Protein AF-A0A378AA65-F1 (afdb_monomer)

Radius of gyration: 15.09 Å; Cα contacts (8 Å, |Δi|>4): 121; chains: 1; bounding box: 49×31×34 Å

pLDDT: mean 80.37, std 16.5, range [38.09, 95.56]

Organism: Klebsiella pneumoniae subsp. ozaenae (NCBI:txid574)

Foldseek 3Di:
DVVPADWDKDWAALVCLVLVQVQVVVDDQVVVCVVPVDRDPHADNVNSNPVRVDDPVFKTKMFTWHDDPPDIHTPDMWMFGHDPDDPDPDDDPGPTDD

Sequence (98 aa):
MKNGDRCLFRPILPEDEPQLLAFIAQVTKEDLYYRYFSEINEFTHDDLANMTQIDYDREMAFVAVRTSAEKSEILGVTRAISDPIILTPSLPFWSVQI

Structure (mmCIF, N/CA/C/O backbone):
data_AF-A0A378AA65-F1
#
_entry.id   AF-A0A378AA65-F1
#
loop_
_atom_site.group_PDB
_atom_site.id
_atom_site.type_symbol
_atom_site.label_atom_id
_atom_site.label_alt_id
_atom_site.label_comp_id
_atom_site.label_asym_id
_atom_site.label_entity_id
_atom_site.label_seq_id
_atom_site.pdbx_PDB_ins_code
_atom_site.Cartn_x
_atom_site.Cartn_y
_atom_site.Cartn_z
_atom_site.occupancy
_atom_site.B_iso_or_equiv
_atom_site.auth_seq_id
_atom_site.auth_comp_id
_atom_site.auth_asym_id
_atom_site.auth_atom_id
_atom_site.pdbx_PDB_model_num
ATOM 1 N N . MET A 1 1 ? -4.604 3.974 17.305 1.00 62.75 1 MET A N 1
ATOM 2 C CA . MET A 1 1 ? -3.972 5.310 17.126 1.00 62.75 1 MET A CA 1
ATOM 3 C C . MET A 1 1 ? -3.837 5.990 18.487 1.00 62.75 1 MET A C 1
ATOM 5 O O . MET A 1 1 ? -4.545 5.579 19.398 1.00 62.75 1 MET A O 1
ATOM 9 N N . LYS A 1 2 ? -2.969 7.002 18.671 1.00 74.38 2 LYS A N 1
ATOM 10 C CA . LYS A 1 2 ? -2.849 7.707 19.976 1.00 74.38 2 LYS A CA 1
ATOM 11 C C . LYS A 1 2 ? -4.186 8.307 20.458 1.00 74.38 2 LYS A C 1
ATOM 13 O O . LYS A 1 2 ? -4.367 8.504 21.651 1.00 74.38 2 LYS A O 1
ATOM 18 N N . ASN A 1 3 ? -5.128 8.495 19.533 1.00 80.44 3 ASN A N 1
ATOM 19 C CA . ASN A 1 3 ? -6.454 9.066 19.756 1.00 80.44 3 ASN A CA 1
ATOM 20 C C . ASN A 1 3 ? -7.525 8.021 20.144 1.00 80.44 3 ASN A C 1
ATOM 22 O O . ASN A 1 3 ? -8.688 8.372 20.277 1.00 80.44 3 ASN A O 1
ATOM 26 N N . GLY A 1 4 ? -7.169 6.737 20.294 1.00 77.00 4 GLY A N 1
ATOM 27 C CA . GLY A 1 4 ? -8.120 5.662 20.622 1.00 77.00 4 GLY A CA 1
ATOM 28 C C . GLY A 1 4 ? -8.860 5.047 19.426 1.00 77.00 4 GLY A C 1
ATOM 29 O O . GLY A 1 4 ? -9.504 4.012 19.586 1.00 77.00 4 GLY A O 1
ATOM 30 N N . ASP A 1 5 ? -8.709 5.610 18.223 1.00 82.56 5 ASP A N 1
ATOM 31 C CA . ASP A 1 5 ? -9.313 5.058 17.006 1.00 82.56 5 ASP A CA 1
ATOM 32 C C . ASP A 1 5 ? -8.795 3.651 16.691 1.00 82.56 5 ASP A C 1
ATOM 34 O O . ASP A 1 5 ? -7.583 3.372 16.774 1.00 82.56 5 ASP A O 1
ATOM 38 N N . ARG A 1 6 ? -9.735 2.785 16.292 1.00 84.69 6 ARG A N 1
ATOM 39 C CA . ARG A 1 6 ? -9.469 1.423 15.826 1.00 84.69 6 ARG A CA 1
ATOM 40 C C . ARG A 1 6 ? -9.110 1.443 14.344 1.00 84.69 6 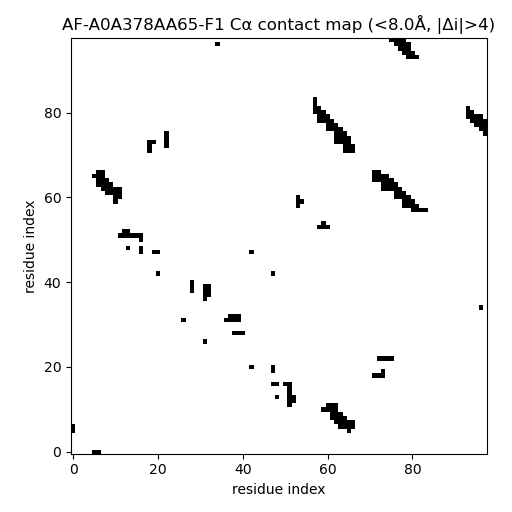ARG A C 1
ATOM 42 O O . ARG A 1 6 ? -9.789 2.076 13.541 1.00 84.69 6 ARG A O 1
ATOM 49 N N . CYS A 1 7 ? -8.070 0.702 13.996 1.00 89.81 7 CYS A N 1
ATOM 50 C CA . CYS A 1 7 ? -7.732 0.371 12.621 1.00 89.81 7 CYS A CA 1
ATOM 51 C C . CYS A 1 7 ? -7.549 -1.143 12.501 1.00 89.81 7 CYS A C 1
ATOM 53 O O . CYS A 1 7 ? -7.139 -1.810 13.454 1.00 89.81 7 CYS A O 1
ATOM 55 N N . LEU A 1 8 ? -7.888 -1.675 11.333 1.00 91.94 8 LEU A N 1
ATOM 56 C CA . LEU A 1 8 ? -7.583 -3.036 10.936 1.00 91.94 8 LEU A CA 1
ATOM 57 C C . LEU A 1 8 ? -6.193 -3.047 10.305 1.00 91.94 8 LEU A C 1
ATOM 59 O O . LEU A 1 8 ? -5.943 -2.313 9.355 1.00 91.94 8 LEU A O 1
ATOM 63 N N . PHE A 1 9 ? -5.302 -3.885 10.820 1.00 93.38 9 PHE A N 1
ATOM 64 C CA . PHE A 1 9 ? -3.989 -4.115 10.228 1.00 93.38 9 PHE A CA 1
ATOM 65 C C . PHE A 1 9 ? -3.989 -5.482 9.548 1.00 93.38 9 PHE A C 1
ATOM 67 O O . PHE A 1 9 ? -4.286 -6.485 10.199 1.00 93.38 9 PHE A O 1
ATOM 74 N N . ARG A 1 10 ? -3.713 -5.523 8.243 1.00 94.69 10 ARG A N 1
ATOM 75 C CA . ARG A 1 10 ? -3.728 -6.761 7.449 1.00 94.69 10 ARG A CA 1
ATOM 76 C C . ARG A 1 10 ? -2.778 -6.680 6.248 1.00 94.69 10 ARG A C 1
ATOM 78 O O . ARG A 1 10 ? -2.381 -5.571 5.892 1.00 94.69 10 ARG A O 1
ATOM 85 N N . PRO A 1 11 ? -2.429 -7.812 5.611 1.00 95.25 11 PRO A N 1
ATOM 86 C CA . PRO A 1 11 ? -1.750 -7.790 4.318 1.00 95.25 11 PRO A CA 1
ATOM 87 C C . PRO A 1 11 ? -2.551 -6.993 3.281 1.00 95.25 11 PRO A C 1
ATOM 89 O O . PRO A 1 11 ? -3.787 -6.993 3.334 1.00 95.25 11 PRO A O 1
ATOM 92 N N . ILE A 1 12 ? -1.856 -6.317 2.363 1.00 95.56 12 ILE A N 1
ATOM 93 C CA . ILE A 1 12 ? -2.473 -5.663 1.200 1.00 95.56 12 ILE A CA 1
ATOM 94 C C . ILE A 1 12 ? -3.144 -6.715 0.315 1.00 95.56 12 ILE A C 1
ATOM 96 O O . ILE A 1 12 ? -2.683 -7.853 0.274 1.00 95.56 12 ILE A O 1
ATOM 100 N N . LEU A 1 13 ? -4.219 -6.348 -0.372 1.00 94.69 13 LEU A N 1
ATOM 101 C CA . LEU A 1 13 ? -4.913 -7.184 -1.349 1.00 94.69 13 LEU A CA 1
ATOM 102 C C . LEU A 1 13 ? -4.988 -6.449 -2.694 1.00 94.69 13 LEU A C 1
ATOM 104 O O . LEU A 1 13 ? -4.982 -5.217 -2.699 1.00 94.69 13 LEU A O 1
ATOM 108 N N . PRO A 1 14 ? -5.152 -7.162 -3.825 1.00 94.31 14 PRO A N 1
ATOM 109 C CA . PRO A 1 14 ? -5.340 -6.531 -5.134 1.00 94.31 14 PRO A CA 1
ATOM 110 C C . PRO A 1 14 ? -6.473 -5.491 -5.147 1.00 94.31 14 PRO A C 1
ATOM 112 O O . PRO A 1 14 ? -6.342 -4.423 -5.732 1.00 94.31 14 PRO A O 1
ATOM 115 N N . GLU A 1 15 ? -7.563 -5.768 -4.425 1.00 94.31 15 GLU A N 1
ATOM 116 C CA . GLU A 1 15 ? -8.753 -4.910 -4.313 1.00 94.31 15 GLU A CA 1
ATOM 117 C C . GLU A 1 15 ? -8.500 -3.566 -3.601 1.00 94.31 15 GLU A C 1
ATOM 119 O O . GLU A 1 15 ? -9.343 -2.669 -3.656 1.00 94.31 15 GLU A O 1
ATOM 124 N N . ASP A 1 16 ? -7.348 -3.402 -2.944 1.00 94.44 16 ASP A N 1
ATOM 125 C CA . ASP A 1 16 ? -6.985 -2.161 -2.252 1.00 94.44 16 ASP A CA 1
ATOM 126 C C . ASP A 1 16 ? -6.542 -1.044 -3.189 1.00 94.44 16 ASP A C 1
ATOM 128 O O . ASP A 1 16 ? -6.400 0.095 -2.746 1.00 94.44 16 ASP A O 1
ATOM 132 N N . GLU A 1 17 ? -6.345 -1.343 -4.471 1.00 94.88 17 GLU A N 1
ATOM 133 C CA . GLU A 1 17 ? -5.845 -0.411 -5.479 1.00 94.88 17 GLU A CA 1
ATOM 134 C C . GLU A 1 17 ? -6.533 0.969 -5.444 1.00 94.88 17 GLU A C 1
ATOM 136 O O . GLU A 1 17 ? -5.829 1.981 -5.360 1.00 94.88 17 GLU A O 1
ATOM 141 N N . PRO A 1 18 ? -7.880 1.074 -5.382 1.00 94.00 18 PRO A N 1
ATOM 142 C CA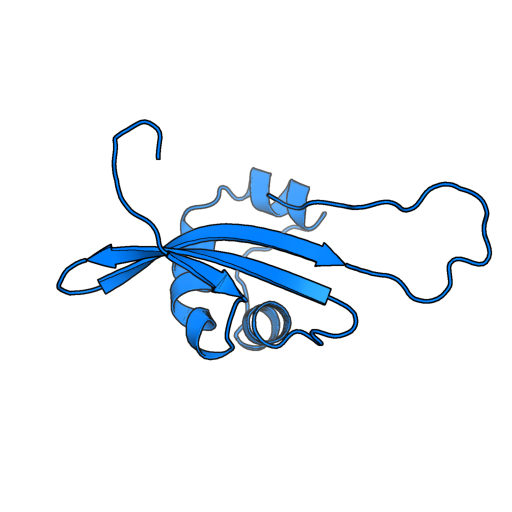 . PRO A 1 18 ? -8.539 2.379 -5.358 1.00 94.00 18 PRO A CA 1
ATOM 143 C C . PRO A 1 18 ? -8.279 3.153 -4.057 1.00 94.00 18 PRO A C 1
ATOM 145 O O . PRO A 1 18 ? -8.17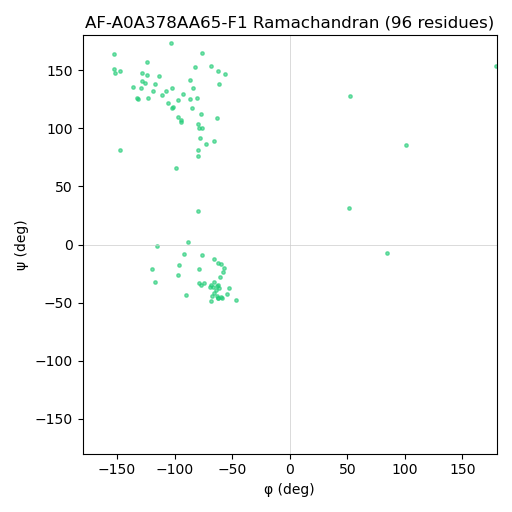3 4.380 -4.064 1.00 94.00 18 PRO A O 1
ATOM 148 N N . GLN A 1 19 ? -8.173 2.448 -2.927 1.00 94.19 19 GLN A N 1
ATOM 149 C CA . GLN A 1 19 ? -7.885 3.055 -1.623 1.00 94.19 19 GLN A CA 1
ATOM 150 C C . GLN A 1 19 ? -6.416 3.472 -1.526 1.00 94.19 19 GLN A C 1
ATOM 152 O O . GLN A 1 19 ? -6.108 4.488 -0.904 1.00 94.19 19 GLN A O 1
ATOM 157 N N . LEU A 1 20 ? -5.523 2.716 -2.167 1.00 93.56 20 LEU A N 1
ATOM 158 C CA . LEU A 1 20 ? -4.104 3.022 -2.263 1.00 93.56 20 LEU A CA 1
ATOM 159 C C . LEU A 1 20 ? -3.875 4.276 -3.111 1.00 93.56 20 LEU A C 1
ATOM 161 O O . LEU A 1 20 ? -3.146 5.165 -2.679 1.00 93.56 20 LEU A O 1
ATOM 165 N N . LEU A 1 21 ? -4.553 4.398 -4.257 1.00 93.19 21 LEU A N 1
ATOM 166 C CA . LEU A 1 21 ? -4.526 5.618 -5.066 1.00 93.19 21 LEU A CA 1
ATOM 167 C C . LEU A 1 21 ? -5.023 6.830 -4.264 1.00 93.19 21 LEU A C 1
ATOM 169 O O . LEU A 1 21 ? -4.378 7.877 -4.259 1.00 93.19 21 LEU A O 1
ATOM 173 N N . ALA A 1 22 ? -6.138 6.678 -3.541 1.00 92.88 22 ALA A N 1
ATOM 174 C CA . ALA A 1 22 ? -6.681 7.742 -2.698 1.00 92.88 22 ALA A CA 1
ATOM 175 C C . ALA A 1 22 ? -5.731 8.145 -1.557 1.00 92.88 22 ALA A C 1
ATOM 177 O O . ALA A 1 22 ? -5.666 9.323 -1.212 1.00 92.88 22 ALA A O 1
ATOM 178 N N . PHE A 1 23 ? -4.992 7.189 -0.986 1.00 91.81 23 PHE A N 1
ATOM 179 C CA . PHE A 1 23 ? -3.960 7.447 0.019 1.00 91.81 23 PHE A CA 1
ATOM 180 C C . PHE A 1 23 ? -2.762 8.195 -0.583 1.00 91.81 23 PHE A C 1
ATOM 182 O O . PHE A 1 23 ? -2.352 9.226 -0.055 1.00 91.81 23 PHE A O 1
ATOM 189 N N . ILE A 1 24 ? -2.242 7.732 -1.723 1.00 89.69 24 ILE A N 1
ATOM 190 C CA . ILE A 1 24 ? -1.109 8.354 -2.423 1.00 89.69 24 ILE A CA 1
ATOM 191 C C . ILE A 1 24 ? -1.435 9.789 -2.853 1.00 89.69 24 ILE A C 1
ATOM 193 O O . ILE A 1 24 ? -0.586 10.667 -2.731 1.00 89.69 24 ILE A O 1
ATOM 197 N N . ALA A 1 25 ? -2.670 10.056 -3.283 1.00 89.06 25 ALA A N 1
ATOM 198 C CA . ALA A 1 25 ? -3.121 11.398 -3.655 1.00 89.06 25 ALA A CA 1
ATOM 199 C C . ALA A 1 25 ? -3.077 12.418 -2.494 1.00 89.06 25 ALA A C 1
ATOM 201 O O . ALA A 1 25 ? -3.159 13.621 -2.737 1.00 89.06 25 ALA A O 1
ATOM 202 N N . GLN A 1 26 ? -2.957 11.960 -1.241 1.00 88.50 26 GLN A N 1
ATOM 203 C CA . GLN A 1 26 ? -2.794 12.814 -0.057 1.00 88.50 26 GLN A CA 1
ATOM 204 C C . GLN A 1 26 ? -1.318 13.071 0.300 1.00 88.50 26 GLN A C 1
ATOM 206 O O . GLN A 1 26 ? -1.038 13.879 1.186 1.00 88.50 26 GLN A O 1
ATOM 211 N N . VAL A 1 27 ? -0.377 12.393 -0.363 1.00 85.25 27 VAL A N 1
ATOM 212 C CA . VAL A 1 27 ? 1.069 12.527 -0.145 1.00 85.25 27 VAL A CA 1
ATOM 213 C C . VAL A 1 27 ? 1.615 13.668 -1.006 1.00 85.25 27 VAL A C 1
ATOM 215 O O . VAL A 1 27 ? 1.192 13.868 -2.145 1.00 85.25 27 VAL A O 1
ATOM 218 N N . THR A 1 28 ? 2.559 14.441 -0.467 1.00 84.12 28 THR A N 1
ATOM 219 C CA . THR A 1 28 ? 3.175 15.550 -1.210 1.00 84.12 28 THR A CA 1
ATOM 220 C C . THR A 1 28 ? 4.051 15.036 -2.356 1.00 84.12 28 THR A C 1
ATOM 222 O O . THR A 1 28 ? 4.581 13.922 -2.305 1.00 84.12 28 THR A O 1
ATOM 225 N N . LYS A 1 29 ? 4.237 15.847 -3.406 1.00 81.38 29 LYS A N 1
ATOM 226 C CA . LYS A 1 29 ? 5.106 15.471 -4.535 1.00 81.38 29 LYS A CA 1
ATOM 227 C C . LYS A 1 29 ? 6.556 15.289 -4.092 1.00 81.38 29 LYS A C 1
ATOM 229 O O . LYS A 1 29 ? 7.243 14.413 -4.604 1.00 81.38 29 LYS A O 1
ATOM 234 N N . GLU A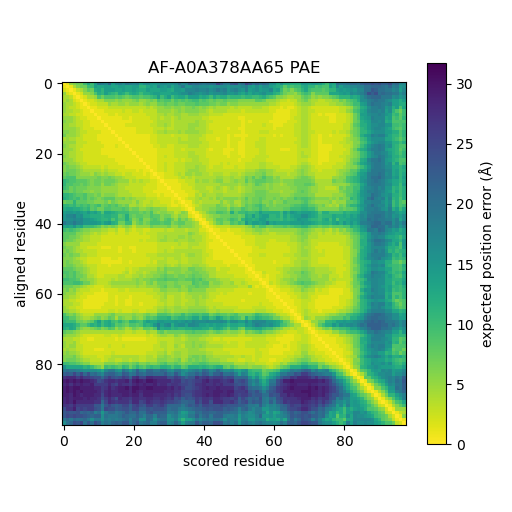 1 30 ? 7.000 16.085 -3.127 1.00 83.00 30 GLU A N 1
ATOM 235 C CA . GLU A 1 30 ? 8.323 16.008 -2.519 1.00 83.00 30 GLU A CA 1
ATOM 236 C C . GLU A 1 30 ? 8.530 14.659 -1.815 1.00 83.00 30 GLU A C 1
ATOM 238 O O . GLU A 1 30 ? 9.539 13.993 -2.042 1.00 83.00 30 GLU A O 1
ATOM 243 N N . ASP A 1 31 ? 7.553 14.201 -1.028 1.00 82.00 31 ASP A N 1
ATOM 244 C CA . ASP A 1 31 ? 7.617 12.897 -0.355 1.00 82.00 31 ASP A CA 1
ATOM 245 C C . ASP A 1 31 ? 7.578 11.727 -1.349 1.00 82.00 31 ASP A C 1
ATOM 247 O O . ASP A 1 31 ? 8.254 10.713 -1.151 1.00 82.00 31 ASP A O 1
ATOM 251 N N . LEU A 1 32 ? 6.806 11.849 -2.435 1.00 80.38 32 LEU A N 1
ATOM 252 C CA . LEU A 1 32 ? 6.818 10.865 -3.522 1.00 80.38 32 LEU A CA 1
ATOM 253 C C . LEU A 1 32 ? 8.169 10.849 -4.243 1.00 80.38 32 LEU A C 1
ATOM 255 O O . LEU A 1 32 ? 8.711 9.771 -4.489 1.00 80.38 32 LEU A O 1
ATOM 259 N N . TYR A 1 33 ? 8.755 12.017 -4.502 1.00 80.94 33 TYR A N 1
ATOM 260 C CA . TYR A 1 33 ? 10.086 12.127 -5.090 1.00 80.94 33 TYR A CA 1
ATOM 261 C C . TYR A 1 33 ? 11.146 11.446 -4.217 1.00 80.94 33 TYR A C 1
ATOM 263 O O . TYR A 1 33 ? 11.943 10.662 -4.727 1.00 80.94 33 TYR A O 1
ATOM 271 N N . TYR A 1 34 ? 11.130 11.660 -2.898 1.00 79.75 34 TYR A N 1
ATOM 272 C CA . TYR A 1 34 ? 12.051 10.969 -1.988 1.00 79.75 34 TYR A CA 1
ATOM 273 C C . TYR A 1 34 ? 11.810 9.458 -1.919 1.00 79.75 34 TYR A C 1
ATOM 275 O O . TYR A 1 34 ? 12.761 8.699 -1.733 1.00 79.75 34 TYR A O 1
ATOM 283 N N . ARG A 1 35 ? 10.560 9.006 -2.069 1.00 77.00 35 ARG A N 1
ATOM 284 C CA . ARG A 1 35 ? 10.209 7.581 -1.988 1.00 77.00 35 ARG A CA 1
ATOM 285 C C . ARG A 1 35 ? 10.584 6.801 -3.249 1.00 77.00 35 ARG A C 1
ATOM 287 O O . ARG A 1 35 ? 10.965 5.638 -3.132 1.00 77.00 35 ARG A O 1
ATOM 294 N N . TYR A 1 36 ? 10.483 7.427 -4.419 1.00 75.19 36 TYR A N 1
ATOM 295 C CA . TYR A 1 36 ? 10.669 6.770 -5.718 1.00 75.19 36 TYR A CA 1
ATOM 296 C C . TYR A 1 36 ? 11.871 7.283 -6.517 1.00 75.19 36 TYR A C 1
ATOM 298 O O . TYR A 1 36 ? 12.131 6.781 -7.608 1.00 75.19 36 TYR A O 1
ATOM 306 N N . PHE A 1 37 ? 12.607 8.265 -5.988 1.00 76.44 37 PHE A N 1
ATOM 307 C CA . PHE A 1 37 ? 13.766 8.892 -6.634 1.00 76.44 37 PHE A CA 1
ATOM 308 C C . PHE A 1 37 ? 13.478 9.371 -8.072 1.00 76.44 37 PHE A C 1
ATOM 310 O O . PHE A 1 37 ? 14.357 9.352 -8.931 1.00 76.44 37 PHE A O 1
ATOM 317 N N . SER A 1 38 ? 12.234 9.780 -8.341 1.00 72.31 38 SER A N 1
ATOM 318 C CA . SER A 1 38 ? 11.747 10.175 -9.665 1.00 72.31 38 SER A CA 1
ATOM 319 C C . SER A 1 38 ? 10.601 11.183 -9.551 1.00 72.31 38 SER A C 1
ATOM 321 O O . SER A 1 38 ? 9.849 11.173 -8.574 1.00 72.31 38 SER A O 1
ATOM 323 N N . GLU A 1 39 ? 10.450 12.048 -10.558 1.00 72.69 39 GLU A N 1
ATOM 324 C CA . GLU A 1 39 ? 9.284 12.927 -10.702 1.00 72.69 39 GLU A CA 1
ATOM 325 C C . GLU A 1 39 ? 8.064 12.106 -11.140 1.00 72.69 39 GLU A C 1
ATOM 327 O O . GLU A 1 39 ? 7.765 11.965 -12.327 1.00 72.69 39 GLU A O 1
ATOM 332 N N . ILE A 1 40 ? 7.346 11.547 -10.167 1.00 73.38 40 ILE A N 1
ATOM 333 C CA . ILE A 1 40 ? 6.068 10.880 -10.418 1.00 73.38 40 ILE A CA 1
ATOM 334 C C . ILE A 1 40 ? 4.958 11.931 -10.415 1.00 73.38 40 ILE A C 1
ATOM 336 O O . ILE A 1 40 ? 4.711 12.589 -9.404 1.00 73.38 40 ILE A O 1
ATOM 340 N N . ASN A 1 41 ? 4.286 12.092 -11.557 1.00 69.56 41 ASN A N 1
ATOM 341 C CA . ASN A 1 41 ? 3.141 12.997 -11.680 1.00 69.56 41 ASN A CA 1
ATOM 342 C C . ASN A 1 41 ? 1.813 12.299 -11.371 1.00 69.56 41 ASN A C 1
ATOM 344 O O . ASN A 1 41 ? 0.997 12.867 -10.652 1.00 69.56 41 ASN A O 1
ATOM 348 N N . GLU A 1 42 ? 1.622 11.079 -11.874 1.00 80.50 42 GLU A N 1
ATOM 349 C CA . GLU A 1 42 ? 0.451 10.232 -11.635 1.00 80.50 42 GLU A CA 1
ATOM 350 C C . GLU A 1 42 ? 0.874 8.762 -11.648 1.00 80.50 42 GLU A C 1
ATOM 352 O O . GLU A 1 42 ? 1.816 8.393 -12.349 1.00 80.50 42 GLU A O 1
ATOM 357 N N . PHE A 1 43 ? 0.166 7.936 -10.878 1.00 85.69 43 PHE A N 1
ATOM 358 C CA . PHE A 1 43 ? 0.327 6.486 -10.900 1.00 85.69 43 PHE A CA 1
ATOM 359 C C . PHE A 1 43 ? -0.667 5.886 -11.889 1.00 85.69 43 PHE A C 1
ATOM 361 O O . PHE A 1 43 ? -1.864 6.179 -11.834 1.00 85.69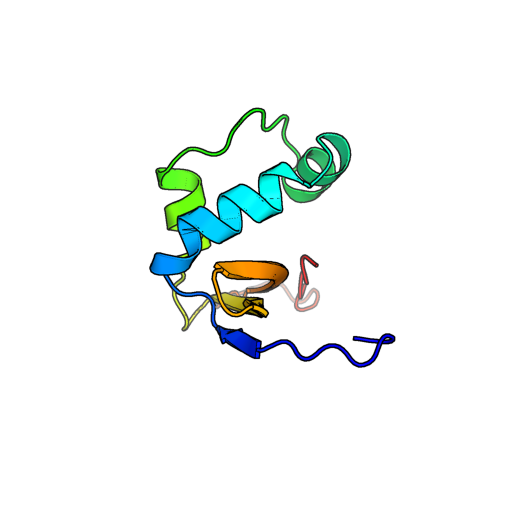 43 PHE A O 1
ATOM 368 N N . THR A 1 44 ? -0.169 5.046 -12.790 1.00 89.81 44 THR A N 1
ATOM 369 C CA . THR A 1 44 ? -1.012 4.282 -13.709 1.00 89.81 44 THR A CA 1
ATOM 370 C C . THR A 1 44 ? -1.680 3.113 -12.985 1.00 89.81 44 THR A C 1
ATOM 372 O O . THR A 1 44 ? -1.272 2.719 -11.892 1.00 89.81 44 THR A O 1
ATOM 375 N N . HIS A 1 45 ? -2.704 2.525 -13.610 1.00 90.75 45 HIS A N 1
ATOM 376 C CA . HIS A 1 45 ? -3.300 1.279 -13.121 1.00 90.75 45 HIS A CA 1
ATOM 377 C C . HIS A 1 45 ? -2.241 0.177 -12.951 1.00 90.75 45 HIS A C 1
ATOM 379 O O . HIS A 1 45 ? -2.215 -0.486 -11.921 1.00 90.75 45 HIS A O 1
ATOM 385 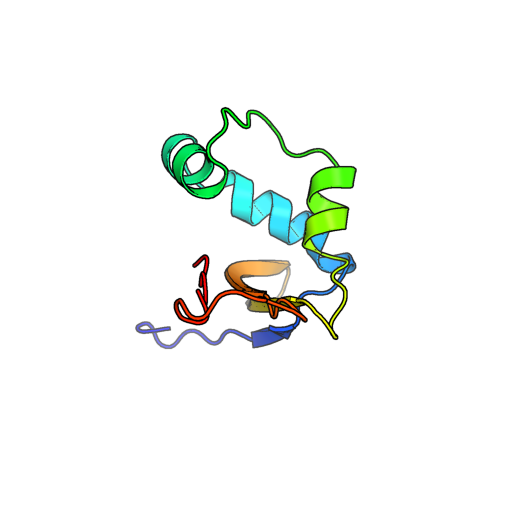N N . ASP A 1 46 ? -1.318 0.044 -13.908 1.00 90.38 46 ASP A N 1
ATOM 386 C CA . ASP A 1 46 ? -0.249 -0.956 -13.857 1.00 90.38 46 ASP A CA 1
ATOM 387 C C . ASP A 1 46 ? 0.709 -0.709 -12.680 1.00 90.38 46 ASP A C 1
ATOM 389 O O . ASP A 1 46 ? 1.116 -1.656 -12.006 1.00 90.38 46 ASP A O 1
ATOM 393 N N . ASP A 1 47 ? 1.034 0.552 -12.376 1.00 90.12 47 ASP A N 1
ATOM 394 C CA . ASP A 1 47 ? 1.859 0.890 -11.209 1.00 90.12 47 ASP A CA 1
ATOM 395 C C . ASP A 1 47 ? 1.170 0.466 -9.908 1.00 90.12 47 ASP A C 1
ATOM 397 O O . ASP A 1 47 ? 1.785 -0.161 -9.043 1.00 90.12 47 ASP A O 1
ATOM 401 N N . LEU A 1 48 ? -0.124 0.769 -9.775 1.00 91.50 48 LEU A N 1
ATOM 402 C CA . LEU A 1 48 ? -0.894 0.419 -8.584 1.00 91.50 48 LEU A CA 1
ATOM 403 C C . LEU A 1 48 ? -1.116 -1.096 -8.473 1.00 91.50 48 LEU A C 1
ATOM 405 O O . LEU A 1 48 ? -1.037 -1.637 -7.370 1.00 91.50 48 LEU A O 1
ATOM 409 N N . ALA A 1 49 ? -1.322 -1.791 -9.592 1.00 92.62 49 ALA A N 1
ATOM 410 C CA . ALA A 1 49 ? -1.429 -3.245 -9.637 1.00 92.62 49 ALA A CA 1
ATOM 411 C C . ALA A 1 49 ? -0.119 -3.911 -9.191 1.00 92.62 49 ALA A C 1
ATOM 413 O O . ALA A 1 49 ? -0.147 -4.797 -8.339 1.00 92.62 49 ALA A O 1
ATOM 414 N N . ASN A 1 50 ? 1.034 -3.426 -9.664 1.00 89.94 50 ASN A N 1
ATOM 415 C CA . ASN A 1 50 ? 2.348 -3.881 -9.189 1.00 89.94 50 ASN A CA 1
ATOM 416 C C . ASN A 1 50 ? 2.543 -3.617 -7.688 1.00 89.94 50 ASN A C 1
ATOM 418 O O . ASN A 1 50 ? 3.273 -4.331 -7.002 1.00 89.94 50 ASN A O 1
ATOM 422 N N . MET A 1 51 ? 1.883 -2.590 -7.149 1.00 90.19 51 MET A N 1
ATOM 423 C CA . MET A 1 51 ? 1.926 -2.284 -5.726 1.00 90.19 51 MET A CA 1
ATOM 424 C C . MET A 1 51 ? 1.000 -3.182 -4.882 1.00 90.19 51 MET A C 1
ATOM 426 O O . MET A 1 51 ? 1.334 -3.466 -3.730 1.00 90.19 51 MET A O 1
ATOM 430 N N . THR A 1 52 ? -0.146 -3.626 -5.386 1.00 93.56 52 THR A N 1
ATOM 431 C CA . THR A 1 52 ? -1.109 -4.419 -4.598 1.00 93.56 52 THR A CA 1
ATOM 432 C C . THR A 1 52 ? -0.989 -5.927 -4.817 1.00 93.56 52 THR A C 1
ATOM 434 O O . THR A 1 52 ? -1.317 -6.699 -3.915 1.00 93.56 52 THR A O 1
ATOM 437 N N . GLN A 1 53 ? -0.492 -6.357 -5.977 1.00 92.38 53 GLN A N 1
ATOM 438 C CA . GLN A 1 53 ? -0.355 -7.760 -6.377 1.00 92.38 53 GLN A CA 1
ATOM 439 C C . GLN A 1 53 ? 1.080 -8.259 -6.161 1.00 92.38 53 GLN A C 1
ATOM 441 O O . GLN A 1 53 ? 1.806 -8.564 -7.104 1.00 92.38 53 GLN A O 1
ATOM 446 N N . ILE A 1 54 ? 1.498 -8.315 -4.899 1.00 89.75 54 ILE A N 1
ATOM 447 C CA . ILE A 1 54 ? 2.856 -8.717 -4.515 1.00 89.75 54 ILE A CA 1
ATOM 448 C C . ILE A 1 54 ? 3.026 -10.243 -4.468 1.00 89.75 54 ILE A C 1
ATOM 450 O O . ILE A 1 54 ? 2.086 -10.986 -4.178 1.00 89.75 54 ILE A O 1
ATOM 454 N N . ASP A 1 55 ? 4.255 -10.708 -4.690 1.00 88.50 55 ASP A N 1
ATOM 455 C CA . ASP A 1 55 ? 4.658 -12.085 -4.392 1.00 88.50 55 ASP A CA 1
ATOM 456 C C . ASP A 1 55 ? 4.922 -12.215 -2.885 1.00 88.50 55 ASP A C 1
ATOM 458 O O . ASP A 1 55 ? 5.988 -11.825 -2.414 1.00 88.50 55 ASP A O 1
ATOM 462 N N . TYR A 1 56 ? 3.964 -12.765 -2.132 1.00 83.88 56 TYR A N 1
ATOM 463 C CA . TYR A 1 56 ? 4.049 -12.888 -0.669 1.00 83.88 56 TYR A CA 1
ATOM 464 C C . TYR A 1 56 ? 5.238 -13.716 -0.155 1.00 83.88 56 TYR A C 1
ATOM 466 O O . TYR A 1 56 ? 5.578 -13.597 1.026 1.00 83.88 56 TYR A O 1
ATOM 474 N N . ASP A 1 57 ? 5.879 -14.527 -1.004 1.00 84.06 57 ASP A N 1
ATOM 475 C CA . ASP A 1 57 ? 7.084 -15.276 -0.630 1.00 84.06 57 ASP A CA 1
ATOM 476 C C . ASP A 1 57 ? 8.346 -14.393 -0.651 1.00 84.06 57 ASP A C 1
ATOM 478 O O . ASP A 1 57 ? 9.347 -14.717 -0.006 1.00 84.06 57 ASP A O 1
ATOM 482 N N . ARG A 1 58 ? 8.311 -13.271 -1.382 1.00 84.56 58 ARG A N 1
ATOM 483 C CA . ARG A 1 58 ? 9.453 -12.362 -1.594 1.00 84.56 58 ARG A CA 1
ATOM 484 C C . ARG A 1 58 ? 9.225 -10.970 -1.026 1.00 84.56 58 ARG A C 1
ATOM 486 O O . ARG A 1 58 ? 10.161 -10.323 -0.571 1.00 84.56 58 ARG A O 1
ATOM 493 N N . GLU A 1 59 ? 7.991 -10.501 -1.035 1.00 89.12 59 GLU A N 1
ATOM 494 C CA . GLU A 1 59 ? 7.598 -9.179 -0.583 1.00 89.12 59 GLU A CA 1
ATOM 495 C C . GLU A 1 59 ? 6.333 -9.278 0.264 1.00 89.12 59 GLU A C 1
ATOM 497 O O . GLU A 1 59 ? 5.366 -9.941 -0.088 1.00 89.12 59 GLU A O 1
ATOM 502 N N . MET A 1 60 ? 6.317 -8.566 1.384 1.00 92.06 60 MET A N 1
ATOM 503 C CA . MET A 1 60 ? 5.139 -8.426 2.222 1.00 92.06 60 MET A CA 1
ATOM 504 C C . MET A 1 60 ? 4.804 -6.952 2.387 1.00 92.06 60 MET A C 1
ATOM 506 O O . MET A 1 60 ? 5.627 -6.168 2.859 1.00 92.06 60 MET A O 1
ATOM 510 N N . ALA A 1 61 ? 3.568 -6.586 2.069 1.00 93.56 61 ALA A N 1
ATOM 511 C CA . ALA A 1 61 ? 3.029 -5.264 2.332 1.00 93.56 61 ALA A CA 1
ATOM 512 C C . ALA A 1 61 ? 1.831 -5.374 3.271 1.00 93.56 61 ALA A C 1
ATOM 514 O O . ALA A 1 61 ? 0.922 -6.178 3.055 1.00 93.56 61 ALA A O 1
ATOM 515 N N . PHE A 1 62 ? 1.818 -4.538 4.301 1.00 94.75 62 PHE A N 1
ATOM 516 C CA . PHE A 1 62 ? 0.706 -4.408 5.228 1.00 94.75 62 PHE A CA 1
ATOM 517 C C . PHE A 1 62 ? 0.054 -3.041 5.094 1.00 94.75 62 PHE A C 1
ATOM 519 O O . PHE A 1 62 ? 0.728 -2.027 4.914 1.00 94.75 62 PHE A O 1
ATOM 526 N N . VAL A 1 63 ? -1.263 -3.022 5.261 1.00 95.56 63 VAL A N 1
ATOM 527 C CA . VAL A 1 63 ? -2.080 -1.813 5.272 1.00 95.56 63 VAL A CA 1
ATOM 528 C C . VAL A 1 63 ? -2.742 -1.638 6.633 1.00 95.56 63 VAL A C 1
ATOM 530 O O . VAL A 1 63 ? -3.241 -2.592 7.238 1.00 95.56 63 VAL A O 1
ATOM 533 N N . ALA A 1 64 ? -2.756 -0.398 7.115 1.00 95.00 64 ALA A N 1
ATOM 534 C CA . ALA A 1 64 ? -3.598 0.017 8.228 1.00 95.00 64 ALA A CA 1
ATOM 535 C C . ALA A 1 64 ? -4.863 0.664 7.660 1.00 95.00 64 ALA A C 1
ATOM 537 O O . ALA A 1 64 ? -4.806 1.761 7.114 1.00 95.00 64 ALA A O 1
ATOM 538 N N . VAL A 1 65 ? -6.004 -0.004 7.797 1.00 94.06 65 VAL A N 1
ATOM 539 C CA . VAL A 1 65 ? -7.289 0.439 7.249 1.00 94.06 65 VAL A CA 1
ATOM 540 C C . VAL A 1 65 ? -8.190 0.928 8.373 1.00 94.06 65 VAL A C 1
ATOM 542 O O . VAL A 1 65 ? -8.365 0.249 9.388 1.00 94.06 65 VAL A O 1
ATOM 545 N N . ARG A 1 66 ? -8.801 2.096 8.201 1.00 91.62 66 ARG A N 1
ATOM 546 C CA . ARG A 1 66 ? -9.923 2.526 9.034 1.00 91.62 66 ARG A CA 1
ATOM 547 C C . ARG A 1 66 ? -11.219 2.205 8.311 1.00 91.62 66 ARG A C 1
ATOM 549 O O . ARG A 1 66 ? -11.431 2.645 7.187 1.00 91.62 66 ARG A O 1
ATOM 556 N N . THR A 1 67 ? -12.091 1.457 8.974 1.00 85.19 67 THR A N 1
ATOM 557 C CA . THR A 1 67 ? -13.429 1.147 8.468 1.00 85.19 67 THR A CA 1
ATOM 558 C C . THR A 1 67 ? -14.442 2.037 9.175 1.00 85.19 67 THR A C 1
ATOM 560 O O . THR A 1 67 ? -14.578 1.974 10.396 1.00 85.19 67 THR A O 1
ATOM 563 N N . SER A 1 68 ? -15.144 2.867 8.408 1.00 81.88 68 SER A N 1
ATOM 564 C CA . SER A 1 68 ? -16.343 3.588 8.841 1.00 81.88 68 SER A CA 1
ATOM 565 C C . SER A 1 68 ? -17.595 2.915 8.263 1.00 81.88 68 SER A C 1
ATOM 567 O O . SER A 1 68 ? -17.489 2.002 7.447 1.00 81.88 68 SER A O 1
ATOM 569 N N . ALA A 1 69 ? -18.785 3.361 8.670 1.00 73.69 69 ALA A N 1
ATOM 570 C CA . ALA A 1 69 ? -20.067 2.790 8.241 1.00 73.69 69 ALA A CA 1
ATOM 571 C C . ALA A 1 69 ? -20.278 2.808 6.714 1.00 73.69 69 ALA A C 1
ATOM 573 O O . ALA A 1 69 ? -21.035 1.993 6.197 1.00 73.69 69 ALA A O 1
ATOM 574 N N . GLU A 1 70 ? -19.603 3.711 5.997 1.00 73.56 70 GLU A N 1
ATOM 575 C CA . GLU A 1 70 ? -19.806 3.911 4.557 1.00 73.56 70 GLU A CA 1
ATOM 576 C C . GLU A 1 70 ? -18.554 3.669 3.706 1.00 73.56 70 GLU A C 1
ATOM 578 O O . GLU A 1 70 ? -18.676 3.457 2.501 1.00 73.56 70 GLU A O 1
ATOM 583 N N . LYS A 1 71 ? -17.347 3.724 4.293 1.00 81.44 71 LYS A N 1
ATOM 584 C CA . LYS A 1 71 ? -16.077 3.656 3.548 1.00 81.44 71 LYS A CA 1
ATOM 585 C C . LYS A 1 71 ? -14.943 3.057 4.374 1.00 81.44 71 LYS A C 1
ATOM 587 O O . LYS A 1 71 ? -14.862 3.273 5.585 1.00 81.44 71 LYS A O 1
ATOM 592 N N . SER A 1 72 ? -14.043 2.361 3.688 1.00 86.25 72 SER A N 1
ATOM 593 C CA . SER A 1 72 ? -12.719 1.985 4.181 1.00 86.25 72 SER A CA 1
ATOM 594 C C . SER A 1 72 ? -11.654 2.899 3.582 1.00 86.25 72 SER A C 1
ATOM 596 O O . SER A 1 72 ? -11.664 3.161 2.380 1.00 86.25 72 SER A O 1
ATOM 598 N N . GLU A 1 73 ? -10.742 3.380 4.422 1.00 92.81 73 GLU A N 1
ATOM 599 C CA . GLU A 1 73 ? -9.611 4.218 4.017 1.00 92.81 73 GLU A CA 1
ATOM 600 C C . GLU A 1 73 ? -8.291 3.617 4.503 1.00 92.81 73 GLU A C 1
ATOM 602 O O . GLU A 1 73 ? -8.196 3.139 5.638 1.00 92.81 73 GLU A O 1
ATOM 607 N N . ILE A 1 74 ? -7.263 3.658 3.656 1.00 94.12 74 ILE A N 1
ATOM 608 C CA . ILE A 1 74 ? -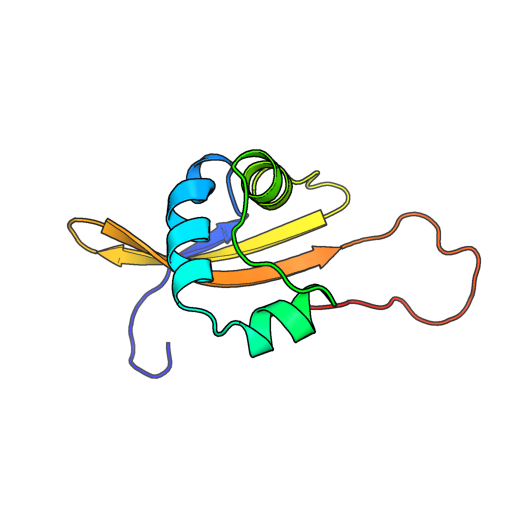5.896 3.316 4.046 1.00 94.12 74 ILE A CA 1
ATOM 609 C C . ILE A 1 74 ? -5.289 4.526 4.755 1.00 94.12 74 ILE A C 1
ATOM 611 O O . ILE A 1 74 ? -5.277 5.632 4.226 1.00 94.12 74 ILE A O 1
ATOM 615 N N . LEU A 1 75 ? -4.780 4.301 5.963 1.00 92.44 75 LEU A N 1
ATOM 616 C CA . LEU A 1 75 ? -4.086 5.299 6.777 1.00 92.44 75 LEU A CA 1
ATOM 617 C C . LEU A 1 75 ? -2.564 5.221 6.638 1.00 92.44 75 LEU A C 1
ATOM 619 O O . LEU A 1 75 ? -1.858 6.130 7.066 1.00 92.44 75 LEU A O 1
ATOM 623 N N . GLY A 1 76 ? -2.060 4.104 6.125 1.00 91.31 76 GLY A N 1
ATOM 624 C CA . GLY A 1 76 ? -0.638 3.858 5.975 1.00 91.31 76 GLY A CA 1
ATOM 625 C C . GLY A 1 76 ? -0.374 2.489 5.375 1.00 91.31 76 GLY A C 1
ATOM 626 O O . GLY A 1 76 ? -1.174 1.558 5.532 1.00 91.31 76 GLY A O 1
ATOM 627 N N . VAL A 1 77 ? 0.768 2.387 4.706 1.00 92.31 77 VAL A N 1
ATOM 628 C CA . VAL A 1 77 ? 1.259 1.169 4.069 1.00 92.31 77 VAL A CA 1
ATOM 629 C C . VAL A 1 77 ? 2.687 0.964 4.537 1.00 92.31 77 VAL A C 1
ATOM 631 O O . VAL A 1 77 ? 3.466 1.907 4.566 1.00 92.31 77 VAL A O 1
ATOM 634 N N . THR A 1 78 ? 3.039 -0.259 4.909 1.00 91.31 78 THR A N 1
ATOM 635 C CA . THR A 1 78 ? 4.425 -0.610 5.213 1.00 91.31 78 THR A CA 1
ATOM 636 C C . THR A 1 78 ? 4.821 -1.845 4.435 1.00 91.31 78 THR A C 1
ATOM 638 O O . THR A 1 78 ? 4.009 -2.756 4.266 1.00 91.31 78 THR A O 1
ATOM 641 N N . ARG A 1 79 ? 6.056 -1.864 3.936 1.00 90.50 79 ARG A N 1
ATOM 642 C CA . ARG A 1 79 ? 6.581 -2.948 3.107 1.00 90.50 79 ARG A CA 1
ATOM 643 C C . ARG A 1 79 ? 7.852 -3.532 3.694 1.00 90.50 79 ARG A C 1
ATOM 645 O O . ARG A 1 79 ? 8.667 -2.814 4.271 1.00 90.50 79 ARG A O 1
ATOM 652 N N . ALA A 1 80 ? 8.011 -4.832 3.506 1.00 86.75 80 ALA A N 1
ATOM 653 C CA . ALA A 1 80 ? 9.225 -5.577 3.770 1.00 86.75 80 ALA A CA 1
ATOM 654 C C . ALA A 1 80 ? 9.526 -6.449 2.551 1.00 86.75 80 ALA A C 1
ATOM 656 O O . ALA A 1 80 ? 8.684 -7.232 2.121 1.00 86.75 80 ALA A O 1
ATOM 657 N N . ILE A 1 81 ? 10.731 -6.316 2.010 1.00 83.75 81 ILE A N 1
ATOM 658 C CA . ILE A 1 81 ? 11.200 -7.093 0.865 1.00 83.75 81 ILE A CA 1
ATOM 659 C C . ILE A 1 81 ? 12.287 -8.035 1.378 1.00 83.75 81 ILE A C 1
ATOM 661 O O . ILE A 1 81 ? 13.215 -7.605 2.066 1.00 83.75 81 ILE A O 1
ATOM 665 N N . SER A 1 82 ? 12.153 -9.321 1.077 1.00 77.62 82 SER A N 1
ATOM 666 C CA . SER A 1 82 ? 13.184 -10.326 1.292 1.00 77.62 82 SER A CA 1
ATOM 667 C C . SER A 1 82 ? 13.838 -10.621 -0.049 1.00 77.62 82 SER A C 1
ATOM 669 O O . SER A 1 82 ? 13.182 -11.085 -0.976 1.00 77.62 82 SER A O 1
ATOM 671 N N . ASP A 1 83 ? 15.130 -10.330 -0.155 1.00 67.62 83 ASP A N 1
ATOM 672 C CA . ASP A 1 83 ? 15.899 -10.574 -1.370 1.00 67.62 83 ASP A CA 1
ATOM 673 C C . ASP A 1 83 ? 16.597 -11.944 -1.257 1.00 67.62 83 ASP A C 1
ATOM 675 O O . ASP A 1 83 ? 17.529 -12.099 -0.452 1.00 67.62 83 ASP A O 1
ATOM 679 N N . PRO A 1 84 ? 16.155 -12.992 -1.981 1.00 60.94 84 PRO A N 1
ATOM 680 C CA . PRO A 1 84 ? 16.818 -14.279 -1.927 1.00 60.94 84 PRO A CA 1
ATOM 681 C C . PRO A 1 84 ? 18.066 -14.221 -2.819 1.00 60.94 84 PRO A C 1
ATOM 683 O O . PRO A 1 84 ? 17.976 -14.349 -4.037 1.00 60.94 84 PRO A O 1
ATOM 686 N N . ILE A 1 85 ? 19.227 -14.110 -2.161 1.00 49.31 85 ILE A N 1
ATOM 687 C CA . ILE A 1 85 ? 20.617 -14.093 -2.671 1.00 49.31 85 ILE A CA 1
ATOM 688 C C . ILE A 1 85 ? 21.215 -12.682 -2.761 1.00 49.31 85 ILE A C 1
ATOM 690 O O . ILE A 1 85 ? 21.329 -12.074 -3.819 1.00 49.31 85 ILE A O 1
ATOM 694 N N . ILE A 1 86 ? 21.764 -12.239 -1.631 1.00 45.09 86 ILE A N 1
ATOM 695 C CA . ILE A 1 86 ? 22.883 -11.299 -1.613 1.00 45.09 86 ILE A CA 1
ATOM 696 C C . ILE A 1 86 ? 24.167 -12.148 -1.521 1.00 45.09 86 ILE A C 1
ATOM 698 O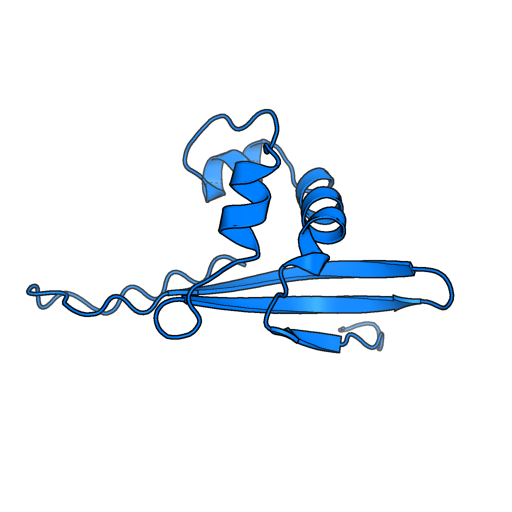 O . ILE A 1 86 ? 24.483 -12.691 -0.465 1.00 45.09 86 ILE A O 1
ATOM 702 N N . LEU A 1 87 ? 24.930 -12.282 -2.614 1.00 46.91 87 LEU A N 1
ATOM 703 C CA . LEU A 1 87 ? 26.303 -12.837 -2.597 1.00 46.91 87 LEU A CA 1
ATOM 704 C C . LEU A 1 87 ? 27.352 -11.801 -2.130 1.00 46.91 87 LEU A C 1
ATOM 706 O O . LEU A 1 87 ? 28.521 -11.860 -2.504 1.00 46.91 87 LEU A O 1
ATOM 710 N N . THR A 1 88 ? 26.959 -10.852 -1.286 1.00 47.97 88 THR A N 1
ATOM 711 C CA . THR A 1 88 ? 27.839 -9.845 -0.684 1.00 47.97 88 THR A CA 1
ATOM 712 C C . THR A 1 88 ? 27.599 -9.742 0.830 1.00 47.97 88 THR A C 1
ATOM 714 O O . THR A 1 88 ? 26.476 -9.533 1.283 1.00 47.97 88 THR A O 1
ATOM 717 N N . PRO A 1 89 ? 28.639 -9.877 1.672 1.00 46.31 89 PRO A N 1
ATOM 718 C CA . PRO A 1 89 ? 28.499 -9.732 3.113 1.00 46.31 89 PRO A CA 1
ATOM 719 C C . PRO A 1 89 ? 28.467 -8.240 3.464 1.00 46.31 89 PRO A C 1
ATOM 721 O O . PRO A 1 89 ? 29.449 -7.676 3.936 1.00 46.31 89 PRO A O 1
ATOM 724 N N . SER A 1 90 ? 27.346 -7.572 3.216 1.00 47.81 90 SER A N 1
ATOM 725 C CA . SER A 1 90 ? 27.106 -6.224 3.730 1.00 47.81 90 SER A CA 1
ATOM 726 C C . SER A 1 90 ? 25.620 -6.033 4.003 1.00 47.81 90 SER A C 1
ATOM 728 O O . SER A 1 90 ? 24.918 -5.473 3.177 1.00 47.81 90 SER A O 1
ATOM 730 N N . LEU A 1 91 ? 25.201 -6.528 5.175 1.00 44.19 91 LEU A N 1
ATOM 731 C CA . LEU A 1 91 ? 23.970 -6.238 5.927 1.00 44.19 91 LEU A CA 1
ATOM 732 C C . LEU A 1 91 ? 22.624 -6.372 5.168 1.00 44.19 91 LEU A C 1
ATOM 734 O O . LEU A 1 91 ? 22.421 -5.728 4.145 1.00 44.19 91 LEU A O 1
ATOM 738 N N . PRO A 1 92 ? 21.638 -7.126 5.697 1.00 41.00 92 PRO A N 1
ATOM 739 C CA . PRO A 1 92 ? 20.292 -7.135 5.130 1.00 41.00 92 PRO A CA 1
ATOM 740 C C . PRO A 1 92 ? 19.693 -5.729 5.251 1.00 41.00 92 PRO A C 1
ATOM 742 O O . PRO A 1 92 ? 19.393 -5.254 6.349 1.00 41.00 92 PRO A O 1
ATOM 745 N N . PHE A 1 93 ? 19.567 -5.044 4.117 1.00 40.84 93 PHE A N 1
ATOM 746 C CA . PHE A 1 93 ? 18.973 -3.718 4.041 1.00 40.84 93 PHE A CA 1
ATOM 747 C C . PHE A 1 93 ? 17.451 -3.878 4.063 1.00 40.84 93 PHE A C 1
ATOM 749 O O . PHE A 1 93 ? 16.790 -3.898 3.030 1.00 40.84 93 PHE A O 1
ATOM 756 N N . TRP A 1 94 ? 16.885 -4.049 5.259 1.00 38.09 94 TRP A N 1
ATOM 757 C CA . TRP A 1 94 ? 15.446 -3.921 5.469 1.00 38.09 94 TRP A CA 1
ATOM 758 C C . TRP A 1 94 ? 15.059 -2.457 5.220 1.00 38.09 94 TRP A C 1
ATOM 760 O O . TRP A 1 94 ? 15.100 -1.633 6.133 1.00 38.09 94 TRP A O 1
ATOM 770 N N . SER A 1 95 ? 14.732 -2.105 3.975 1.00 38.56 9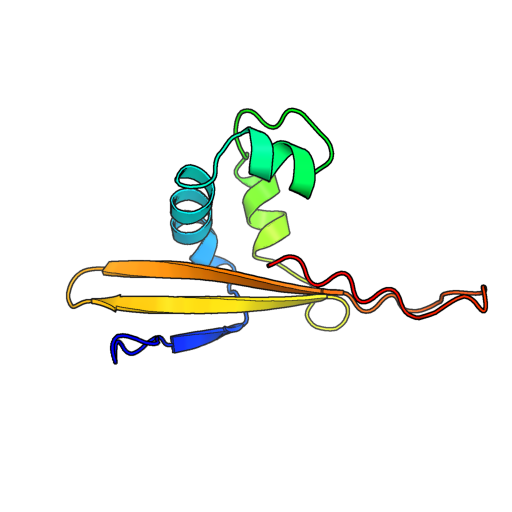5 SER A N 1
ATOM 771 C CA . SER A 1 95 ? 14.147 -0.802 3.660 1.00 38.56 95 SER A CA 1
ATOM 772 C C . SER A 1 95 ? 12.669 -0.844 4.038 1.00 38.56 95 SER A C 1
ATOM 774 O O . SER A 1 95 ? 11.827 -1.286 3.262 1.00 38.56 95 SER A O 1
ATOM 776 N N . VAL A 1 96 ? 12.352 -0.446 5.271 1.00 41.56 96 VAL A N 1
ATOM 777 C CA . VAL A 1 96 ? 10.964 -0.205 5.672 1.00 41.56 96 VAL A CA 1
ATOM 778 C C . VAL A 1 96 ? 10.556 1.135 5.070 1.00 41.56 96 VAL A C 1
ATOM 780 O O . VAL A 1 96 ? 10.904 2.190 5.598 1.00 41.56 96 VAL A O 1
ATOM 783 N N . GLN A 1 97 ? 9.831 1.106 3.955 1.00 50.34 97 GLN A N 1
ATOM 784 C CA . GLN A 1 97 ? 9.113 2.287 3.482 1.00 50.34 97 GLN A CA 1
ATOM 785 C C . GLN A 1 97 ? 7.848 2.421 4.344 1.00 50.34 97 GLN A C 1
ATOM 787 O O . GLN A 1 97 ? 6.994 1.532 4.336 1.00 50.34 97 GLN A O 1
ATOM 792 N N . ILE A 1 98 ? 7.800 3.477 5.163 1.00 45.75 98 ILE A N 1
ATOM 793 C CA . ILE A 1 98 ? 6.624 3.932 5.930 1.00 45.75 98 ILE A CA 1
ATOM 794 C C . ILE A 1 98 ? 5.882 4.977 5.096 1.00 45.75 98 ILE A C 1
ATOM 796 O O . ILE A 1 98 ? 6.567 5.707 4.334 1.00 45.75 98 ILE A O 1
#

Mean predicted aligned error: 8.58 Å

Solvent-accessible surface area (backbone atoms only — not comparable to full-atom values): 6105 Å² total; per-residue (Å²): 89,102,83,73,54,76,63,52,76,44,71,56,43,62,86,42,38,68,38,49,52,58,40,54,73,74,54,54,66,67,60,48,26,72,74,66,77,42,95,73,89,74,81,50,71,66,56,40,45,62,68,25,60,60,56,72,93,41,32,46,45,38,30,35,31,37,75,56,100,87,50,70,42,51,77,47,53,39,40,47,63,57,76,93,79,72,97,59,102,69,73,90,77,75,67,67,51,112

InterPro domains:
  IPR016181 Acyl-CoA N-acyltransferase [SSF55729] (9-84)

Secondary structure (DSSP, 8-state):
-TTS---EEEE--GGGHHHHHHHHTTS-HHHHHHHHSS------HHHHHHHHS--TTTEEEEEEEEEPSS-EEEEEEEEEE--S---S-S------B-

Nearest PDB structures (foldseek):
  4u5y-assembly1_A  TM=8.490E-01  e=1.690E-04  Streptomyces lividans TK24
  4nxy-assembly1_A  TM=8.523E-01  e=2.051E-04  Streptomyces lividans TK24
  3eo4-assembly2_C  TM=5.979E-01  e=3.598E-02  Methanocaldococcus jannaschii
  4ckn-assembly1_A  TM=3.895E-01  e=1.256E+00  Leishmania major
  2cjs-assembly1_B  TM=7.368E-01  e=5.199E+00  Rattus norvegicus